Protein AF-A0A8T4TDY0-F1 (afdb_monomer_lite)

Radius of gyration: 13.34 Å; chains: 1; bounding box: 36×17×40 Å

Structure (mmCIF, N/CA/C/O backbone):
data_AF-A0A8T4TDY0-F1
#
_entry.id   AF-A0A8T4TDY0-F1
#
loop_
_atom_site.group_PDB
_atom_site.id
_atom_site.type_symbol
_atom_site.label_atom_id
_atom_site.label_alt_id
_atom_site.label_comp_id
_atom_site.label_asym_id
_atom_site.label_entity_id
_atom_site.label_seq_id
_atom_site.pdbx_PDB_ins_code
_atom_site.Cartn_x
_atom_site.Cartn_y
_atom_site.Cartn_z
_atom_site.occupancy
_atom_site.B_iso_or_equiv
_atom_site.auth_seq_id
_atom_site.auth_comp_id
_atom_site.auth_asym_id
_atom_site.auth_atom_id
_atom_site.pdbx_PDB_model_num
ATOM 1 N N . MET A 1 1 ? 14.138 -1.937 -26.558 1.00 56.62 1 MET A N 1
ATOM 2 C CA . MET A 1 1 ? 14.235 -2.933 -25.462 1.00 56.62 1 MET A CA 1
ATOM 3 C C . MET A 1 1 ? 14.069 -2.335 -24.048 1.00 56.62 1 MET A C 1
ATOM 5 O O . MET A 1 1 ? 14.302 -3.050 -23.088 1.00 56.62 1 MET A O 1
ATOM 9 N N . MET A 1 2 ? 13.610 -1.082 -23.866 1.00 59.50 2 MET A N 1
ATOM 10 C CA . MET A 1 2 ? 13.586 -0.423 -22.536 1.00 59.50 2 MET A CA 1
ATOM 11 C C . MET A 1 2 ? 12.203 -0.306 -21.855 1.00 59.50 2 MET A C 1
ATOM 13 O O . MET A 1 2 ? 12.130 0.098 -20.701 1.00 59.50 2 MET A O 1
ATOM 17 N N . PHE A 1 3 ? 11.104 -0.695 -22.511 1.00 67.50 3 PHE A N 1
ATOM 18 C CA . PHE A 1 3 ? 9.742 -0.488 -21.980 1.00 67.50 3 PHE A CA 1
ATOM 19 C C . PHE A 1 3 ? 9.355 -1.390 -20.793 1.00 67.50 3 PHE A C 1
ATOM 21 O O . PHE A 1 3 ? 8.435 -1.063 -20.051 1.00 67.50 3 PHE A O 1
ATOM 28 N N . GLY A 1 4 ? 10.050 -2.510 -20.572 1.00 74.19 4 GLY A N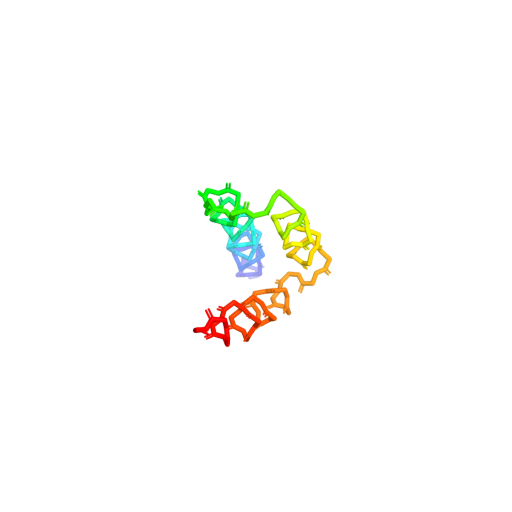 1
ATOM 29 C CA . GLY A 1 4 ? 9.728 -3.420 -19.465 1.00 74.19 4 GLY A CA 1
ATOM 30 C C . GLY A 1 4 ? 10.076 -2.859 -18.080 1.00 74.19 4 GLY A C 1
ATOM 31 O O . GLY A 1 4 ? 9.369 -3.123 -17.108 1.00 74.19 4 GLY A O 1
ATOM 32 N N . ALA A 1 5 ? 11.135 -2.048 -17.983 1.00 76.56 5 ALA A N 1
ATOM 33 C CA . ALA A 1 5 ? 11.636 -1.547 -16.702 1.00 76.56 5 ALA A CA 1
ATOM 34 C C . ALA A 1 5 ? 10.706 -0.496 -16.073 1.00 76.56 5 ALA A C 1
ATOM 36 O O . ALA A 1 5 ? 10.468 -0.514 -14.866 1.00 76.56 5 ALA A O 1
ATOM 37 N N . THR A 1 6 ? 10.124 0.386 -16.887 1.00 80.25 6 THR A N 1
ATOM 38 C CA . THR A 1 6 ? 9.195 1.426 -16.420 1.00 80.25 6 THR A CA 1
ATOM 39 C C . THR A 1 6 ? 7.894 0.836 -15.885 1.00 80.25 6 THR A C 1
ATOM 41 O O . THR A 1 6 ? 7.402 1.282 -14.850 1.00 80.25 6 THR A O 1
ATOM 44 N N . ILE A 1 7 ? 7.371 -0.212 -16.527 1.00 82.00 7 ILE A N 1
ATOM 45 C CA . ILE A 1 7 ? 6.158 -0.907 -16.076 1.00 82.00 7 ILE A CA 1
ATOM 46 C C . ILE A 1 7 ? 6.395 -1.591 -14.725 1.00 82.00 7 ILE A C 1
ATOM 48 O O . ILE A 1 7 ? 5.559 -1.475 -13.833 1.00 82.00 7 ILE A O 1
ATOM 52 N N . GLY A 1 8 ? 7.547 -2.245 -14.534 1.00 80.94 8 GLY A N 1
ATOM 53 C CA . GLY A 1 8 ? 7.892 -2.885 -13.259 1.00 80.94 8 GLY A CA 1
ATOM 54 C C . GLY A 1 8 ? 7.984 -1.895 -12.091 1.00 80.94 8 GLY A C 1
ATOM 55 O O . GLY A 1 8 ? 7.480 -2.173 -11.001 1.00 80.94 8 GLY A O 1
ATOM 56 N N . ILE A 1 9 ? 8.561 -0.713 -12.330 1.00 82.06 9 ILE A N 1
ATOM 57 C CA . ILE A 1 9 ? 8.681 0.350 -11.321 1.00 82.06 9 ILE A CA 1
ATOM 58 C C . ILE A 1 9 ? 7.313 0.948 -10.986 1.00 82.06 9 ILE A C 1
ATOM 60 O O . ILE A 1 9 ? 7.000 1.114 -9.810 1.00 82.06 9 ILE A O 1
ATOM 64 N N . LEU A 1 10 ? 6.473 1.214 -11.991 1.00 83.00 10 LEU A N 1
ATOM 65 C CA . LEU A 1 10 ? 5.094 1.665 -11.776 1.00 83.00 10 LEU A CA 1
ATOM 66 C C . LEU A 1 10 ? 4.295 0.646 -10.958 1.00 83.00 10 LEU A C 1
ATOM 68 O O . LEU A 1 10 ? 3.547 1.028 -10.062 1.00 83.00 10 LEU A O 1
ATOM 72 N N . PHE A 1 11 ? 4.503 -0.648 -11.209 1.00 79.94 11 PHE A N 1
ATOM 73 C CA . PHE A 1 11 ? 3.855 -1.719 -10.459 1.00 79.94 11 PHE A CA 1
ATOM 74 C C . PHE A 1 11 ? 4.267 -1.748 -8.986 1.00 79.94 11 PHE A C 1
ATOM 76 O O . PHE A 1 11 ? 3.423 -1.899 -8.102 1.00 79.94 11 PHE A O 1
ATOM 83 N N . LEU A 1 12 ? 5.564 -1.593 -8.711 1.00 81.56 12 LEU A N 1
ATOM 84 C CA . LEU A 1 12 ? 6.082 -1.514 -7.346 1.00 81.56 12 LEU A CA 1
ATOM 85 C C .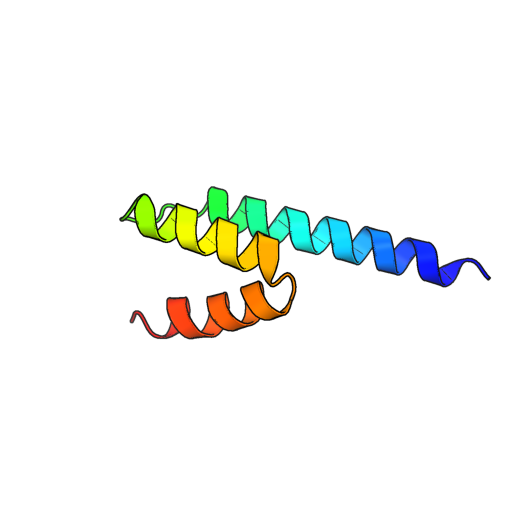 LEU A 1 12 ? 5.613 -0.239 -6.641 1.00 81.56 12 LEU A C 1
ATOM 87 O O . LEU A 1 12 ? 5.174 -0.317 -5.497 1.00 81.56 12 LEU A O 1
ATOM 91 N N . ALA A 1 13 ? 5.639 0.906 -7.326 1.00 83.25 13 ALA A N 1
ATOM 92 C CA . ALA A 1 13 ? 5.154 2.172 -6.788 1.00 83.25 13 ALA A CA 1
ATOM 93 C C . ALA A 1 13 ? 3.662 2.093 -6.430 1.00 83.25 13 ALA A C 1
ATOM 95 O O . ALA A 1 13 ? 3.271 2.483 -5.332 1.00 83.25 13 ALA A O 1
ATOM 96 N N . PHE A 1 14 ? 2.842 1.514 -7.310 1.00 78.69 14 PHE A N 1
ATOM 97 C CA . PHE A 1 14 ? 1.415 1.306 -7.067 1.00 78.69 14 PHE A CA 1
ATOM 98 C C . PHE A 1 14 ? 1.157 0.353 -5.890 1.00 78.69 14 PHE A C 1
ATOM 100 O O . PHE A 1 14 ? 0.281 0.599 -5.061 1.00 78.69 14 PHE A O 1
ATOM 107 N N . TRP A 1 15 ? 1.953 -0.712 -5.772 1.00 76.69 15 TRP A N 1
ATOM 108 C CA . TRP A 1 15 ? 1.852 -1.659 -4.663 1.00 76.69 15 TRP A CA 1
ATOM 109 C C . TRP A 1 15 ? 2.209 -1.027 -3.311 1.00 76.69 15 TRP A C 1
ATOM 111 O O . TRP A 1 15 ? 1.456 -1.174 -2.348 1.00 76.69 15 TRP A O 1
ATOM 121 N N . VAL A 1 16 ? 3.309 -0.270 -3.244 1.00 80.81 16 VAL A N 1
ATOM 122 C CA . VAL A 1 16 ? 3.706 0.458 -2.027 1.00 80.81 16 VAL A CA 1
ATOM 123 C C . VAL A 1 16 ? 2.659 1.509 -1.664 1.00 80.81 16 VAL A C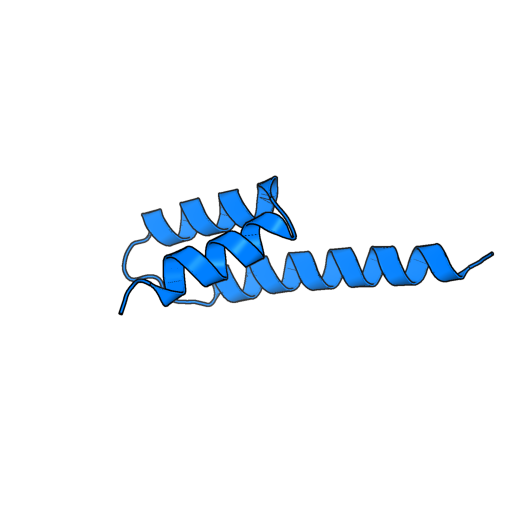 1
ATOM 125 O O . VAL A 1 16 ? 2.307 1.647 -0.493 1.00 80.81 16 VAL A O 1
ATOM 128 N N . TRP A 1 17 ? 2.106 2.210 -2.655 1.00 81.94 17 TRP A N 1
ATOM 129 C CA . TRP A 1 17 ? 1.071 3.214 -2.424 1.00 81.94 17 TRP A CA 1
ATOM 130 C C . TRP A 1 17 ? -0.196 2.619 -1.793 1.00 81.94 17 TRP A C 1
ATOM 132 O O . TRP A 1 17 ? -0.723 3.197 -0.846 1.00 81.94 17 TRP A O 1
ATOM 142 N N . MET A 1 18 ? -0.617 1.421 -2.214 1.00 74.69 18 MET A N 1
ATOM 143 C CA . MET A 1 18 ? -1.723 0.672 -1.595 1.00 74.69 18 MET A CA 1
ATOM 144 C C . MET A 1 18 ? -1.463 0.313 -0.124 1.00 74.69 18 MET A C 1
ATOM 146 O O . MET A 1 18 ? -2.367 0.413 0.705 1.00 74.69 18 MET A O 1
ATOM 150 N N . ILE A 1 19 ? -0.231 -0.071 0.228 1.00 76.19 19 ILE A N 1
ATOM 151 C CA . ILE A 1 19 ? 0.144 -0.344 1.627 1.00 76.19 19 ILE A CA 1
ATOM 152 C C . ILE A 1 19 ? 0.061 0.941 2.454 1.00 76.19 19 ILE A C 1
ATOM 154 O O . ILE A 1 19 ? -0.476 0.924 3.562 1.00 76.19 19 ILE A O 1
ATOM 158 N N . VAL A 1 20 ? 0.555 2.060 1.914 1.00 78.81 20 VAL A N 1
ATOM 159 C CA . VAL A 1 20 ? 0.491 3.369 2.577 1.00 78.81 20 VAL A CA 1
ATOM 160 C C . VAL A 1 20 ? -0.957 3.809 2.768 1.00 78.81 20 VAL A C 1
ATOM 162 O O . VAL A 1 20 ? -1.304 4.227 3.868 1.00 78.81 20 VAL A O 1
ATOM 165 N N . ASP A 1 21 ? -1.809 3.679 1.752 1.00 78.88 21 ASP A N 1
ATOM 166 C CA . ASP A 1 21 ? -3.231 4.028 1.837 1.00 78.88 21 ASP A CA 1
ATOM 167 C C . ASP A 1 21 ? -3.945 3.195 2.911 1.00 78.88 21 ASP A C 1
ATOM 169 O O . ASP A 1 21 ? -4.603 3.729 3.807 1.00 78.88 21 ASP A O 1
ATOM 173 N N . CYS A 1 22 ? -3.683 1.887 2.924 1.00 74.50 22 CYS A N 1
ATOM 174 C CA . CYS A 1 22 ? -4.177 0.979 3.947 1.00 74.50 22 CYS A CA 1
ATOM 175 C C . CYS A 1 22 ? -3.648 1.317 5.354 1.00 74.50 22 CYS A C 1
ATOM 177 O O . CYS A 1 22 ? -4.374 1.203 6.342 1.00 74.50 22 CYS A O 1
ATOM 179 N N . ALA A 1 23 ? -2.393 1.757 5.472 1.00 71.06 23 ALA A N 1
ATOM 180 C CA . ALA A 1 23 ? -1.809 2.178 6.740 1.00 71.06 23 ALA A CA 1
ATOM 181 C C . ALA A 1 23 ? -2.374 3.523 7.233 1.00 71.06 23 ALA A C 1
ATOM 183 O O . ALA A 1 23 ? -2.489 3.726 8.448 1.00 71.06 23 ALA A O 1
ATOM 184 N N . LYS A 1 24 ? -2.727 4.422 6.307 1.00 73.06 24 LYS A N 1
ATOM 185 C CA . LYS A 1 24 ? -3.332 5.733 6.576 1.00 73.06 24 LYS A CA 1
ATOM 186 C C . LYS A 1 24 ? -4.812 5.615 6.928 1.00 73.06 24 LYS A C 1
ATOM 188 O O . LYS A 1 24 ? -5.316 6.410 7.721 1.00 73.06 24 LYS A O 1
ATOM 193 N N . ARG A 1 25 ? -5.507 4.616 6.378 1.00 73.00 25 ARG A N 1
ATOM 194 C CA . ARG A 1 25 ? -6.905 4.347 6.700 1.00 73.00 25 ARG A CA 1
ATOM 195 C C . ARG A 1 25 ? -7.018 3.893 8.152 1.00 73.00 25 ARG A C 1
ATOM 197 O O . ARG A 1 25 ? -6.413 2.912 8.583 1.00 73.00 25 ARG A O 1
ATOM 204 N N . ASN A 1 26 ? -7.775 4.657 8.929 1.00 60.00 26 ASN A N 1
ATOM 205 C CA . ASN A 1 26 ? -7.964 4.388 10.344 1.00 60.00 26 ASN A CA 1
ATOM 206 C C . ASN A 1 26 ? -9.010 3.276 10.496 1.00 60.00 26 ASN A C 1
ATOM 208 O O . ASN A 1 26 ? -10.215 3.525 10.514 1.00 60.00 26 ASN A O 1
ATOM 212 N N . PHE A 1 27 ? -8.550 2.026 10.508 1.00 67.12 27 PHE A N 1
ATOM 213 C CA . PHE A 1 27 ? -9.410 0.903 10.854 1.00 67.12 27 PHE A CA 1
ATOM 214 C C . PHE A 1 27 ? -9.734 0.964 12.340 1.00 67.12 27 PHE A C 1
ATOM 216 O O . PHE A 1 27 ? -8.840 1.083 13.174 1.00 67.12 27 PHE A O 1
ATOM 223 N N . LYS A 1 28 ? -11.022 0.843 12.664 1.00 65.19 28 LYS A N 1
ATOM 224 C CA . LYS A 1 28 ? -11.519 0.829 14.045 1.00 65.19 28 LYS A CA 1
ATOM 225 C C . LYS A 1 28 ? -10.913 -0.319 14.866 1.00 65.19 28 LYS A C 1
ATOM 227 O O . LYS A 1 28 ? -10.753 -0.180 16.072 1.00 65.19 28 LYS A O 1
ATOM 232 N N . ASN A 1 29 ? -10.549 -1.424 14.207 1.00 70.81 29 ASN A N 1
ATOM 233 C CA . ASN A 1 29 ? -9.830 -2.543 14.806 1.00 70.81 29 ASN A CA 1
ATOM 234 C C . ASN A 1 29 ? -8.382 -2.593 14.307 1.00 70.81 29 ASN A C 1
ATOM 236 O O . ASN A 1 29 ? -8.131 -2.735 13.108 1.00 70.81 29 ASN A O 1
ATOM 240 N N . SER A 1 30 ? -7.430 -2.581 15.242 1.00 71.50 30 SER A N 1
ATOM 241 C CA . SER A 1 30 ? -5.997 -2.736 14.942 1.00 71.50 30 SER A CA 1
ATOM 242 C C . SER A 1 30 ? -5.700 -4.051 14.198 1.00 71.50 30 SER A C 1
ATOM 244 O O . SER A 1 30 ? -4.867 -4.098 13.295 1.00 71.50 30 SER A O 1
ATOM 246 N N . ASN A 1 31 ? -6.464 -5.106 14.500 1.00 73.19 31 ASN A N 1
ATOM 247 C CA . ASN A 1 31 ? -6.321 -6.425 13.882 1.00 73.19 31 ASN A CA 1
ATOM 248 C C . ASN A 1 31 ? -6.715 -6.417 12.394 1.00 73.19 31 ASN A C 1
ATOM 250 O O . ASN A 1 31 ? -6.020 -7.016 11.577 1.00 73.19 31 ASN A O 1
ATOM 254 N N . GLU A 1 32 ? -7.784 -5.701 12.016 1.00 74.56 32 GLU A N 1
ATOM 255 C CA . GLU A 1 32 ? -8.204 -5.580 10.609 1.00 74.56 32 GLU A CA 1
ATOM 256 C C . GLU A 1 32 ? -7.116 -4.896 9.775 1.00 74.56 32 GLU A C 1
ATOM 258 O O . GLU A 1 32 ? -6.827 -5.325 8.660 1.00 74.56 32 GLU A O 1
ATOM 263 N N . LYS A 1 33 ? -6.446 -3.886 10.340 1.00 75.12 33 LYS A N 1
ATOM 264 C CA . LYS A 1 33 ? -5.333 -3.193 9.683 1.00 75.12 33 LYS A CA 1
ATOM 265 C C . LYS A 1 33 ? -4.172 -4.139 9.363 1.00 75.12 33 LYS A C 1
ATOM 267 O O . LYS A 1 33 ? -3.640 -4.101 8.256 1.00 75.12 33 LYS A O 1
ATOM 272 N N . ILE A 1 34 ? -3.790 -4.985 10.322 1.00 78.94 34 ILE A N 1
ATOM 273 C CA . ILE A 1 34 ? -2.680 -5.938 10.170 1.00 78.94 34 ILE A CA 1
ATOM 274 C C . ILE A 1 34 ? -3.018 -6.988 9.110 1.00 78.94 34 ILE A C 1
ATOM 276 O O . ILE A 1 34 ? -2.200 -7.238 8.226 1.00 78.94 34 ILE A O 1
ATOM 280 N N . VAL A 1 35 ? -4.231 -7.554 9.151 1.00 80.44 35 VAL A N 1
ATOM 281 C CA . VAL A 1 35 ? -4.697 -8.528 8.151 1.00 80.44 35 VAL A CA 1
ATOM 282 C C . VAL A 1 35 ? -4.669 -7.914 6.753 1.00 80.44 35 VAL A C 1
ATOM 284 O O . VAL A 1 35 ? -4.171 -8.543 5.823 1.00 80.44 35 VAL A O 1
ATOM 287 N N . TRP A 1 36 ? -5.121 -6.667 6.604 1.00 76.56 36 TRP A N 1
ATOM 288 C CA . TRP A 1 36 ? -5.090 -5.980 5.317 1.00 76.56 36 TRP A CA 1
ATOM 289 C C . TRP A 1 36 ? -3.683 -5.747 4.778 1.00 76.56 36 TRP A C 1
ATOM 291 O O . TRP A 1 36 ? -3.437 -5.991 3.597 1.00 76.56 36 TRP A O 1
ATOM 301 N N . ILE A 1 37 ? -2.754 -5.320 5.633 1.00 77.19 37 ILE A N 1
ATOM 302 C CA . ILE A 1 37 ? -1.347 -5.168 5.254 1.00 77.19 37 ILE A CA 1
ATOM 303 C C . ILE A 1 37 ? -0.779 -6.515 4.795 1.00 77.19 37 ILE A C 1
ATOM 305 O O . ILE A 1 37 ? -0.142 -6.564 3.747 1.00 77.19 37 ILE A O 1
ATOM 309 N N . LEU A 1 38 ? -1.061 -7.608 5.515 1.00 79.81 38 LEU A N 1
ATOM 310 C CA . LEU A 1 38 ? -0.610 -8.958 5.158 1.00 79.81 38 LEU A CA 1
ATOM 311 C C . LEU A 1 38 ? -1.191 -9.416 3.812 1.00 79.81 38 LEU A C 1
ATOM 313 O O . LEU A 1 38 ? -0.465 -9.928 2.963 1.00 79.81 38 LEU A O 1
ATOM 317 N N . VAL A 1 39 ? -2.482 -9.175 3.576 1.00 79.00 39 VAL A N 1
ATOM 318 C CA . VAL A 1 39 ? -3.152 -9.496 2.309 1.00 79.00 39 VAL A CA 1
ATOM 319 C C . VAL A 1 39 ? -2.541 -8.706 1.152 1.00 79.00 39 VAL A C 1
ATOM 321 O O . VAL A 1 39 ? -2.211 -9.297 0.130 1.00 79.00 39 VAL A O 1
ATOM 324 N N . ILE A 1 40 ? -2.321 -7.396 1.293 1.00 76.62 40 ILE A N 1
ATOM 325 C CA . ILE A 1 40 ? -1.673 -6.590 0.245 1.00 76.62 40 ILE A CA 1
ATOM 326 C C . ILE A 1 40 ? -0.232 -7.070 0.019 1.00 76.62 40 ILE A C 1
ATOM 328 O O . ILE A 1 40 ? 0.202 -7.163 -1.132 1.00 76.62 40 ILE A O 1
ATOM 332 N N . LEU A 1 41 ? 0.482 -7.435 1.091 1.00 76.81 41 LEU A N 1
ATOM 333 C CA . LEU A 1 41 ? 1.859 -7.918 1.033 1.00 76.81 41 LEU A CA 1
ATOM 334 C C . LEU A 1 41 ? 1.978 -9.224 0.226 1.00 76.81 41 LEU A C 1
ATOM 336 O O . LEU A 1 41 ? 2.811 -9.320 -0.674 1.00 76.81 41 LEU A O 1
ATOM 340 N N . PHE A 1 42 ? 1.128 -10.212 0.515 1.00 74.25 42 PHE A N 1
ATOM 341 C CA . PHE A 1 42 ? 1.171 -11.525 -0.138 1.00 74.25 42 PHE A CA 1
ATOM 342 C C . PHE A 1 42 ? 0.463 -11.555 -1.494 1.00 74.25 42 PHE A C 1
ATOM 344 O O . PHE A 1 42 ? 0.881 -12.284 -2.389 1.00 74.25 42 PHE A O 1
ATOM 351 N N . ALA A 1 43 ? -0.599 -10.769 -1.667 1.00 70.88 43 ALA A N 1
ATOM 352 C CA . ALA A 1 43 ? -1.497 -10.915 -2.805 1.00 70.88 43 ALA A CA 1
ATOM 353 C C . ALA A 1 43 ? -1.339 -9.811 -3.870 1.00 70.88 43 ALA A C 1
ATOM 355 O O . ALA A 1 43 ? -1.947 -9.920 -4.933 1.00 70.88 43 ALA A O 1
ATOM 356 N N . LYS A 1 44 ? -0.528 -8.762 -3.644 1.00 73.62 44 LYS A N 1
ATOM 357 C CA . LYS A 1 44 ? -0.349 -7.611 -4.561 1.00 73.62 44 LYS A CA 1
ATOM 358 C C . LYS A 1 44 ? -1.685 -7.139 -5.172 1.00 73.62 44 LYS A C 1
ATOM 360 O O . LYS A 1 44 ? -2.526 -6.589 -4.466 1.00 73.62 44 LYS A O 1
ATOM 365 N N . ILE A 1 45 ? -1.899 -7.399 -6.467 1.00 63.91 45 ILE A N 1
ATOM 366 C CA . ILE A 1 45 ? -3.120 -7.075 -7.229 1.00 63.91 45 ILE A CA 1
ATOM 367 C C . ILE A 1 45 ? -4.354 -7.754 -6.627 1.00 63.91 45 ILE A C 1
ATOM 369 O O . ILE A 1 45 ? -5.403 -7.135 -6.466 1.00 63.91 45 ILE A O 1
ATOM 373 N N . ILE A 1 46 ? -4.226 -9.032 -6.278 1.00 68.25 46 ILE A N 1
ATOM 374 C CA . ILE A 1 46 ? -5.304 -9.839 -5.706 1.00 68.25 46 ILE A CA 1
ATOM 375 C C . ILE A 1 46 ? -5.678 -9.282 -4.326 1.00 68.25 46 ILE A C 1
ATOM 377 O O . ILE A 1 46 ? -6.854 -9.245 -3.976 1.00 68.25 46 ILE A O 1
ATOM 381 N N . GLY A 1 47 ? -4.704 -8.746 -3.583 1.00 66.88 47 GLY A N 1
ATOM 382 C CA . GLY A 1 47 ? -4.944 -8.117 -2.286 1.00 66.88 47 GLY A CA 1
ATOM 383 C C . GLY A 1 47 ? -5.812 -6.867 -2.393 1.00 66.88 47 GLY A C 1
ATOM 384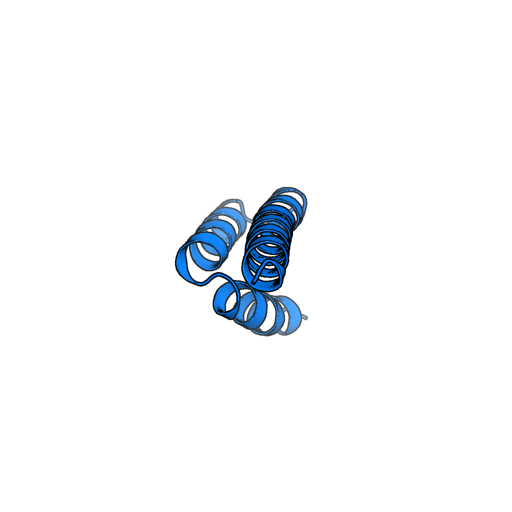 O O . GLY A 1 47 ? -6.734 -6.695 -1.602 1.00 66.88 47 GLY A O 1
ATOM 385 N N . ALA A 1 48 ? -5.586 -6.048 -3.424 1.00 62.50 48 ALA A N 1
ATOM 386 C CA . ALA A 1 48 ? -6.428 -4.895 -3.734 1.00 62.50 48 ALA A CA 1
ATOM 387 C C . ALA A 1 48 ? -7.851 -5.291 -4.167 1.00 62.50 48 ALA A C 1
ATOM 389 O O . ALA A 1 48 ? -8.818 -4.633 -3.780 1.00 62.50 48 ALA A O 1
ATOM 390 N N . LEU A 1 49 ? -8.002 -6.379 -4.933 1.00 70.31 49 LEU A N 1
ATOM 391 C CA . LEU A 1 49 ? -9.317 -6.885 -5.342 1.00 70.31 49 LEU A CA 1
ATOM 392 C C . LEU A 1 49 ? -10.131 -7.375 -4.138 1.00 70.31 49 LEU A C 1
ATOM 394 O O . LEU A 1 49 ? -11.303 -7.026 -3.988 1.00 70.31 49 LEU A O 1
ATOM 398 N N . ILE A 1 50 ? -9.486 -8.142 -3.253 1.00 68.69 50 ILE A N 1
ATOM 399 C CA . ILE A 1 50 ? -10.080 -8.613 -2.000 1.00 68.69 50 ILE A CA 1
ATOM 400 C C . ILE A 1 50 ? -10.400 -7.409 -1.098 1.00 68.69 50 ILE A C 1
ATOM 402 O O . ILE A 1 50 ? -11.482 -7.383 -0.519 1.00 68.69 50 ILE A O 1
ATOM 406 N N . TYR A 1 51 ? -9.540 -6.376 -1.049 1.00 66.44 51 TYR A N 1
ATOM 407 C CA . TYR 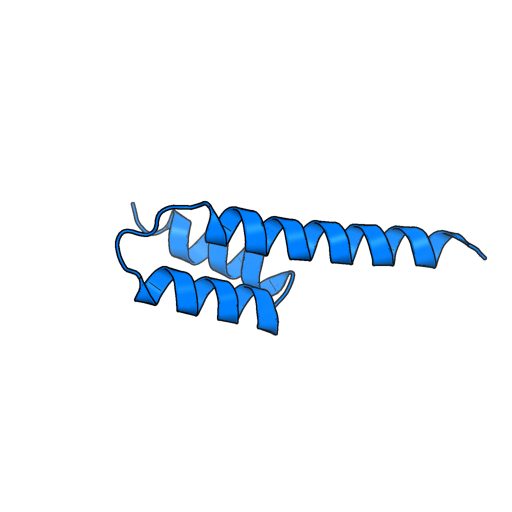A 1 51 ? -9.811 -5.081 -0.386 1.00 66.44 51 TYR A CA 1
ATOM 408 C C . TYR A 1 51 ? -11.107 -4.474 -0.835 1.00 66.44 51 TYR A C 1
ATOM 410 O O . TYR A 1 51 ? -11.983 -4.169 -0.019 1.00 66.44 51 TYR A O 1
ATOM 418 N N . PHE A 1 52 ? -11.251 -4.340 -2.141 1.00 64.69 52 PHE A N 1
ATOM 419 C CA . PHE A 1 52 ? -12.438 -3.751 -2.701 1.00 64.69 52 PHE A CA 1
ATOM 420 C C . PHE A 1 52 ? -13.688 -4.572 -2.369 1.00 64.69 52 PHE A C 1
ATOM 422 O O . PHE A 1 52 ? -14.688 -3.987 -1.972 1.00 64.69 52 PHE A O 1
ATOM 429 N N . PHE A 1 53 ? -13.636 -5.904 -2.444 1.00 67.75 53 PHE A N 1
ATOM 430 C CA . PHE A 1 53 ? -14.798 -6.754 -2.157 1.00 67.75 53 PHE A CA 1
ATOM 431 C C . PHE A 1 53 ? -15.169 -6.808 -0.668 1.00 67.75 53 PHE A C 1
ATOM 433 O O . PHE A 1 53 ? -16.337 -6.654 -0.313 1.00 67.75 53 PHE A O 1
ATOM 440 N N . VAL A 1 54 ? -14.188 -7.006 0.214 1.00 68.50 54 VAL A N 1
ATOM 441 C CA . VAL A 1 54 ? -14.418 -7.220 1.650 1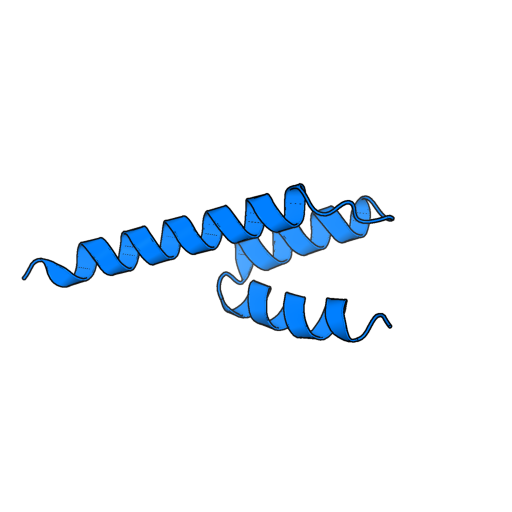.00 68.50 54 VAL A CA 1
ATOM 442 C C . VAL A 1 54 ? -14.730 -5.908 2.370 1.00 68.50 54 VAL A C 1
ATOM 444 O O . VAL A 1 54 ? -15.656 -5.867 3.178 1.00 68.50 54 VAL A O 1
ATOM 447 N N . VAL A 1 55 ? -14.023 -4.812 2.065 1.00 63.91 55 VAL A N 1
ATOM 448 C CA . VAL A 1 55 ? -14.286 -3.512 2.712 1.00 63.91 55 VAL A CA 1
ATOM 449 C C . VAL A 1 55 ? -15.547 -2.851 2.165 1.00 63.91 55 VAL A C 1
ATOM 451 O O . VAL A 1 55 ? -16.267 -2.210 2.925 1.00 63.91 55 VAL A O 1
ATOM 454 N N . LYS A 1 56 ? -15.867 -3.011 0.873 1.00 58.06 56 LYS A N 1
ATOM 455 C CA . LYS A 1 56 ? -17.072 -2.393 0.295 1.00 58.06 56 LYS A CA 1
ATOM 456 C C . LYS A 1 56 ? -18.371 -3.106 0.673 1.00 58.06 56 LYS A C 1
ATOM 458 O O . LYS A 1 56 ? -19.406 -2.447 0.708 1.00 58.06 56 LYS A O 1
ATOM 463 N N . ASN A 1 57 ? -18.323 -4.397 1.008 1.00 49.34 57 ASN A N 1
ATOM 464 C CA . ASN A 1 57 ? -19.485 -5.121 1.539 1.00 49.34 57 ASN A CA 1
ATOM 465 C C . ASN A 1 57 ? -19.749 -4.874 3.030 1.00 49.34 57 ASN A C 1
ATOM 467 O O . ASN A 1 57 ? -20.774 -5.314 3.538 1.00 49.34 57 ASN A O 1
ATOM 471 N N . ARG A 1 58 ? -18.879 -4.144 3.737 1.00 50.66 58 ARG A N 1
ATOM 472 C CA . ARG A 1 58 ? -19.130 -3.686 5.113 1.00 50.66 58 ARG A CA 1
ATOM 473 C C . ARG A 1 58 ? -19.851 -2.330 5.103 1.00 50.66 58 ARG A C 1
ATOM 475 O O . ARG A 1 58 ? -19.359 -1.368 5.689 1.00 50.66 58 ARG A O 1
ATOM 482 N N . LYS A 1 59 ? -20.974 -2.258 4.377 1.00 44.75 59 LYS A N 1
ATOM 483 C CA . LYS A 1 59 ? -22.011 -1.247 4.635 1.00 44.75 59 LYS A CA 1
ATOM 484 C C . LYS A 1 59 ? -22.723 -1.572 5.942 1.00 44.75 59 LYS A C 1
ATOM 486 O O . LYS A 1 59 ? -22.866 -2.780 6.235 1.00 44.75 59 LYS A O 1
#

Foldseek 3Di:
DPVVVVVVVVLVVVLVVQLVVLVPDDDPDPVVSVVLNVLSVPPVVVSVVCVCVVVVVPD

pLDDT: mean 71.9, std 8.66, range [44.75, 83.25]

Sequence (59 aa):
MMFGATIGILFLAFWVWMIVDCAKRNFKNSNEKIVWILVILFAKIIGALIYFFVVKNRK

Secondary structure (DSSP, 8-state):
--HHHHHHHHHHHHHHHHHHHHHHS--SSHHHHHHHHHHHHHHTHHHHHHHHHHHHT--